Protein AF-A0A9X2DQL3-F1 (afdb_monomer_lite)

Sequence (162 aa):
MARKIEQIDKRVPDQVEVNAEALKMLTERIAENERSITVLIEIVEELHEAGILDALKGLLKTRDKVGALAIQQLNQPGAHHMIKNGMSLLQTASQIEPEHLTRIMNGMTKGLQAMAENNSNEPLSMWQMMKMMRDPHVNASLQTMLGFMQGMGQELNKRTVH

pLDDT: mean 80.14, std 14.43, range [41.72, 95.88]

Radius of gyration: 36.15 Å; chains: 1; bounding box: 72×35×117 Å

Secondary structure (DSSP, 8-state):
-PPPPP--------HHHHHHHHHHHHHHHHHHTHHHHHHHHHHHHHHHHTTHHHHHHHHHHSHHHHHHHHHHHHTSHHHHHHHHHHHHHHHHHHTS-HHHHHHHHHHHHHHHHHHHH----SPPPHHHHHHHHTSHHHHHHHHHHHHHHHHHHHHHTS----

Structure (mmCIF, N/CA/C/O backbone):
data_AF-A0A9X2DQL3-F1
#
_entry.id   AF-A0A9X2DQL3-F1
#
loop_
_atom_site.group_PDB
_atom_site.id
_atom_site.type_symbol
_atom_site.label_atom_id
_atom_site.label_alt_id
_atom_site.label_comp_id
_atom_site.label_asym_id
_atom_site.label_entity_id
_atom_site.label_seq_id
_atom_site.pdbx_PDB_ins_code
_atom_site.Cartn_x
_atom_site.Cartn_y
_atom_site.Cartn_z
_atom_site.occupancy
_atom_site.B_iso_or_equiv
_atom_site.auth_seq_id
_atom_site.auth_comp_id
_atom_site.auth_asym_id
_atom_site.auth_atom_id
_atom_site.pdbx_PDB_model_num
ATOM 1 N N . MET A 1 1 ? -42.537 -22.537 86.692 1.00 41.72 1 MET A N 1
ATOM 2 C CA . MET A 1 1 ? -43.146 -22.837 85.376 1.00 41.72 1 MET A CA 1
ATOM 3 C C . MET A 1 1 ? -42.823 -21.673 84.446 1.00 41.72 1 MET A C 1
ATOM 5 O O . MET A 1 1 ? -43.281 -20.574 84.721 1.00 41.72 1 MET A O 1
ATOM 9 N N . ALA A 1 2 ? -41.968 -21.864 83.437 1.00 44.41 2 ALA A N 1
ATOM 10 C CA . ALA A 1 2 ? -41.558 -20.805 82.505 1.00 44.41 2 ALA A CA 1
ATOM 11 C C . ALA A 1 2 ? -42.350 -20.925 81.191 1.00 44.41 2 ALA A C 1
ATOM 13 O O . ALA A 1 2 ? -42.477 -22.026 80.655 1.00 44.41 2 ALA A O 1
ATOM 14 N N . ARG A 1 3 ? -42.923 -19.814 80.705 1.00 48.59 3 ARG A N 1
ATOM 15 C CA . ARG A 1 3 ? -43.684 -19.767 79.445 1.00 48.59 3 ARG A CA 1
ATOM 16 C C . ARG A 1 3 ? -42.723 -19.811 78.255 1.00 48.59 3 ARG A C 1
ATOM 18 O O . ARG A 1 3 ? -41.656 -19.209 78.290 1.00 48.59 3 ARG A O 1
ATOM 25 N N . LYS A 1 4 ? -43.118 -20.571 77.234 1.00 54.25 4 LYS A N 1
ATOM 26 C CA . LYS A 1 4 ? -42.354 -20.857 76.018 1.00 54.25 4 LYS A CA 1
ATOM 27 C C . LYS A 1 4 ? -42.218 -19.595 75.159 1.00 54.25 4 LYS A C 1
ATOM 29 O O . LYS A 1 4 ? -43.168 -18.833 75.021 1.00 54.25 4 LYS A O 1
ATOM 34 N N . ILE A 1 5 ? -41.011 -19.413 74.640 1.00 60.69 5 ILE A N 1
ATOM 35 C CA . ILE A 1 5 ? -40.507 -18.238 73.931 1.00 60.69 5 ILE A CA 1
ATOM 36 C C . ILE A 1 5 ? -41.174 -18.128 72.555 1.00 60.69 5 ILE A C 1
ATOM 38 O O . ILE A 1 5 ? -41.475 -19.138 71.914 1.00 60.69 5 ILE A O 1
ATOM 42 N N . GLU A 1 6 ? -41.409 -16.879 72.172 1.00 55.19 6 GLU A N 1
ATOM 43 C CA . GLU A 1 6 ? -42.087 -16.387 70.980 1.00 55.19 6 GLU A CA 1
ATOM 44 C C . GLU A 1 6 ? -41.554 -17.007 69.682 1.00 55.19 6 GLU A C 1
ATOM 46 O O . GLU A 1 6 ? -40.356 -17.199 69.470 1.00 55.19 6 GLU A O 1
ATOM 51 N N . GLN A 1 7 ? -42.500 -17.350 68.818 1.00 46.00 7 GLN A N 1
ATOM 52 C CA . GLN A 1 7 ? -42.298 -17.937 67.506 1.00 46.00 7 GLN A CA 1
ATOM 53 C C . GLN A 1 7 ? -41.632 -16.889 66.600 1.00 46.00 7 GLN A C 1
ATOM 55 O O . GLN A 1 7 ? -42.263 -15.910 66.216 1.00 46.00 7 GLN A O 1
ATOM 60 N N . ILE A 1 8 ? -40.346 -17.068 66.283 1.00 58.62 8 ILE A N 1
ATOM 61 C CA . ILE A 1 8 ? -39.645 -16.212 65.318 1.00 58.62 8 ILE A CA 1
ATOM 62 C C . ILE A 1 8 ? -40.137 -16.599 63.923 1.00 58.62 8 ILE A C 1
ATOM 64 O O . ILE A 1 8 ? -39.690 -17.590 63.341 1.00 58.62 8 ILE A O 1
ATOM 68 N N . ASP A 1 9 ? -41.089 -15.821 63.419 1.00 52.22 9 ASP A N 1
ATOM 69 C CA . ASP A 1 9 ? -41.578 -15.892 62.049 1.00 52.22 9 ASP A CA 1
ATOM 70 C C . ASP A 1 9 ? -40.479 -15.372 61.115 1.00 52.22 9 ASP A C 1
ATOM 72 O O . ASP A 1 9 ? -40.272 -14.169 60.930 1.00 52.22 9 ASP A O 1
ATOM 76 N N . LYS A 1 10 ? -39.666 -16.301 60.613 1.00 49.66 10 LYS A N 1
ATOM 77 C CA . LYS A 1 10 ? -38.586 -16.007 59.678 1.00 49.66 10 LYS A CA 1
ATOM 78 C C . LYS A 1 10 ? -39.233 -15.726 58.321 1.00 49.66 10 LYS A C 1
ATOM 80 O O . LYS A 1 10 ? -39.349 -16.628 57.495 1.00 49.66 10 LYS A O 1
ATOM 85 N N . ARG A 1 11 ? -39.674 -14.481 58.106 1.00 54.59 11 ARG A N 1
ATOM 86 C CA . ARG A 1 11 ? -40.123 -14.007 56.791 1.00 54.59 11 ARG A CA 1
ATOM 87 C C . ARG A 1 11 ? -38.982 -14.208 55.798 1.00 54.59 11 ARG A C 1
ATOM 89 O O . ARG A 1 11 ? -37.972 -13.512 55.848 1.00 54.59 11 ARG A O 1
ATOM 96 N N . VAL A 1 12 ? -39.125 -15.212 54.942 1.00 54.72 12 VAL A N 1
ATOM 97 C CA . VAL A 1 12 ? -38.319 -15.356 53.733 1.00 54.72 12 VAL A CA 1
ATOM 98 C C . VAL A 1 12 ? -38.795 -14.232 52.813 1.00 54.72 12 VAL A C 1
ATOM 100 O O . VAL A 1 12 ? -39.984 -14.236 52.490 1.00 54.72 12 VAL A O 1
ATOM 103 N N . PRO A 1 13 ? -37.953 -13.241 52.466 1.00 56.31 13 PRO A N 1
ATOM 104 C CA . PRO A 1 13 ? -38.391 -12.150 51.608 1.00 56.31 13 PRO A CA 1
ATOM 105 C C . PRO A 1 13 ? -38.876 -12.741 50.285 1.00 56.31 13 PRO A C 1
ATOM 107 O O . PRO A 1 13 ? -38.193 -13.562 49.665 1.00 56.31 13 PRO A O 1
ATOM 110 N N . ASP A 1 14 ? -40.096 -12.372 49.909 1.00 61.19 14 ASP A N 1
ATOM 111 C CA . ASP A 1 14 ? -40.698 -12.768 48.644 1.00 61.19 14 ASP A CA 1
ATOM 112 C C . ASP A 1 14 ? -39.809 -12.230 47.509 1.00 61.19 14 ASP A C 1
ATOM 114 O O . ASP A 1 14 ? -39.245 -11.138 47.620 1.00 61.19 14 ASP A O 1
ATOM 118 N N . GLN A 1 15 ? -39.635 -12.975 46.415 1.00 58.41 15 GLN A N 1
ATOM 119 C CA . GLN A 1 15 ? -38.717 -12.592 45.322 1.00 58.41 15 GLN A CA 1
ATOM 120 C C . GLN A 1 15 ? -39.047 -11.198 44.753 1.00 58.41 15 GLN A C 1
ATOM 122 O O . GLN A 1 15 ? -38.182 -10.511 44.212 1.00 58.41 15 GLN 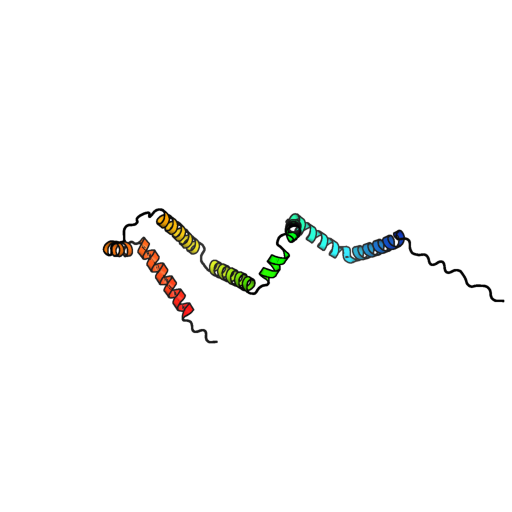A O 1
ATOM 127 N N . VAL A 1 16 ? -40.293 -10.758 44.931 1.00 61.19 16 VAL A N 1
ATOM 128 C CA . VAL A 1 16 ? -40.797 -9.428 44.585 1.00 61.19 16 VAL A CA 1
ATOM 129 C C . VAL A 1 16 ? -40.172 -8.316 45.446 1.00 61.19 16 VAL A C 1
ATOM 131 O O . VAL A 1 16 ? -39.824 -7.267 44.909 1.00 61.19 16 VAL A O 1
ATOM 134 N N . GLU A 1 17 ? -39.968 -8.540 46.747 1.00 61.12 17 GLU A N 1
ATOM 135 C CA . GLU A 1 17 ? -39.373 -7.565 47.679 1.00 61.12 17 GLU A CA 1
ATOM 136 C C . GLU A 1 17 ? -37.868 -7.390 47.426 1.00 61.12 17 GLU A C 1
ATOM 138 O O . GLU A 1 17 ? -37.378 -6.262 47.365 1.00 61.12 17 GLU A O 1
ATOM 143 N N . VAL A 1 18 ? -37.151 -8.491 47.164 1.00 62.94 18 VAL A N 1
ATOM 144 C CA . VAL A 1 18 ? -35.717 -8.462 46.808 1.00 62.94 18 VAL A CA 1
ATOM 145 C C . VAL A 1 18 ? -35.492 -7.727 45.483 1.00 62.94 18 VAL A C 1
ATOM 147 O O . VAL A 1 18 ? -34.565 -6.926 45.355 1.00 62.94 18 VAL A O 1
ATOM 150 N N . ASN A 1 19 ? -36.367 -7.956 44.500 1.00 72.06 19 ASN A N 1
ATOM 151 C CA . ASN A 1 19 ? -36.306 -7.259 43.217 1.00 72.06 19 ASN A CA 1
ATOM 152 C C . ASN A 1 19 ? -36.617 -5.763 43.362 1.00 72.06 19 ASN A C 1
ATOM 154 O O . ASN A 1 19 ? -35.975 -4.944 42.706 1.00 72.06 19 ASN A O 1
ATOM 158 N N . ALA A 1 20 ? -37.561 -5.389 44.231 1.00 74.75 20 ALA A N 1
ATOM 159 C CA . ALA A 1 20 ? -37.895 -3.990 44.486 1.00 74.75 20 ALA A CA 1
ATOM 160 C C . ALA A 1 20 ? -36.735 -3.228 45.150 1.00 74.75 20 ALA A C 1
ATOM 162 O O . ALA A 1 20 ? -36.433 -2.100 44.759 1.00 74.75 20 ALA A O 1
ATOM 163 N N . GLU A 1 21 ? -36.048 -3.850 46.109 1.00 76.50 21 GLU A N 1
ATOM 164 C CA . GLU A 1 21 ? -34.891 -3.251 46.779 1.00 76.50 21 GLU A CA 1
ATOM 165 C C . GLU A 1 21 ? -33.682 -3.128 45.836 1.00 76.50 21 GLU A C 1
ATOM 167 O O . GLU A 1 21 ? -33.049 -2.072 45.770 1.00 76.50 21 GLU A O 1
ATOM 172 N N . ALA A 1 22 ? -33.423 -4.152 45.015 1.00 78.00 22 ALA A N 1
ATOM 173 C CA . ALA A 1 22 ? -32.375 -4.113 43.995 1.00 78.00 22 ALA A CA 1
ATOM 174 C C . ALA A 1 22 ? -32.622 -3.019 42.941 1.00 78.00 22 ALA A C 1
ATOM 176 O O . ALA A 1 22 ? -31.698 -2.287 42.579 1.00 78.00 22 ALA A O 1
ATOM 177 N N . LEU A 1 23 ? -33.869 -2.868 42.479 1.00 79.19 23 LEU A N 1
ATOM 178 C CA . LEU A 1 23 ? -34.257 -1.795 41.559 1.00 79.19 23 LEU A CA 1
ATOM 179 C C . LEU A 1 23 ? -34.072 -0.419 42.197 1.00 79.19 23 LEU A C 1
ATOM 181 O O . LEU A 1 23 ? -33.560 0.491 41.544 1.00 79.19 23 LEU A O 1
ATOM 185 N N . LYS A 1 24 ? -34.433 -0.265 43.474 1.00 84.25 24 LYS A N 1
ATOM 186 C CA . LYS A 1 24 ? -34.253 0.994 44.199 1.00 84.25 24 LYS A CA 1
ATOM 187 C C . LYS A 1 24 ? -32.774 1.371 44.317 1.00 84.25 24 LYS A C 1
ATOM 189 O O . LYS A 1 24 ? -32.410 2.486 43.955 1.00 84.25 24 LYS A O 1
ATOM 194 N N . MET A 1 25 ? -31.918 0.426 44.706 1.00 81.44 25 MET A N 1
ATOM 195 C CA . MET A 1 25 ? -30.467 0.639 44.774 1.00 81.44 25 MET A CA 1
ATOM 196 C C . MET A 1 25 ? -29.846 0.974 43.410 1.00 81.44 25 MET A C 1
ATOM 198 O O . MET A 1 25 ? -28.958 1.822 43.326 1.00 81.44 25 MET A O 1
ATOM 202 N N . LEU A 1 26 ? -30.290 0.315 42.335 1.00 82.25 26 LEU A N 1
ATOM 203 C CA . LEU A 1 26 ? -29.867 0.640 40.969 1.00 82.25 26 LEU A CA 1
ATOM 204 C C . LEU A 1 26 ? -30.289 2.058 40.584 1.00 82.25 26 LEU A C 1
ATOM 206 O O . LEU A 1 26 ? -29.479 2.805 40.045 1.00 82.25 26 LEU A O 1
ATOM 210 N N . THR A 1 27 ? -31.525 2.439 40.902 1.00 83.44 27 THR A N 1
ATOM 211 C CA . THR A 1 27 ? -32.065 3.769 40.592 1.00 83.44 27 THR A CA 1
ATOM 212 C C . THR A 1 27 ? -31.303 4.865 41.334 1.00 83.44 27 THR A C 1
ATOM 214 O O . THR A 1 27 ? -30.941 5.867 40.725 1.00 83.44 27 THR A O 1
ATOM 217 N N . GLU A 1 28 ? -30.990 4.659 42.617 1.00 85.44 28 GLU A N 1
ATOM 218 C CA . GLU A 1 28 ? -30.172 5.583 43.415 1.00 85.44 28 GLU A CA 1
ATOM 219 C C . GLU A 1 28 ? -28.761 5.730 42.827 1.00 85.44 28 GLU A C 1
ATOM 221 O O . GLU A 1 28 ? -28.316 6.847 42.571 1.00 85.44 28 GLU A O 1
ATOM 226 N N . ARG A 1 29 ? -28.090 4.619 42.497 1.00 81.12 29 ARG A N 1
ATOM 227 C CA . ARG A 1 29 ? -26.753 4.661 41.875 1.00 81.12 29 ARG A CA 1
ATOM 228 C C . ARG A 1 29 ? -26.751 5.327 40.503 1.00 81.12 29 ARG A C 1
ATOM 230 O O . ARG A 1 29 ? -25.774 5.994 40.164 1.00 81.12 29 ARG A O 1
ATOM 237 N N . ILE A 1 30 ? -27.810 5.138 39.715 1.00 85.00 30 ILE A N 1
ATOM 238 C CA . ILE A 1 30 ? -27.957 5.790 38.411 1.00 85.00 30 ILE A CA 1
ATOM 239 C C . ILE A 1 30 ? -28.171 7.292 38.592 1.00 85.00 30 ILE A C 1
ATOM 241 O O . ILE A 1 30 ? -27.518 8.079 37.915 1.00 85.00 30 ILE A O 1
ATOM 245 N N . ALA A 1 31 ? -29.026 7.690 39.535 1.00 84.25 31 ALA A N 1
ATOM 246 C CA . ALA A 1 31 ? -29.293 9.093 39.834 1.00 84.25 31 ALA A CA 1
ATOM 247 C C . ALA A 1 31 ? -28.046 9.827 40.359 1.00 84.25 31 ALA A C 1
ATOM 249 O O . ALA A 1 31 ? -27.794 10.966 39.975 1.00 84.25 31 ALA A O 1
ATOM 250 N N . GLU A 1 32 ? -27.231 9.171 41.188 1.00 89.44 32 GLU A N 1
ATOM 251 C CA . GLU A 1 32 ? -25.967 9.730 41.690 1.00 89.44 32 GLU A CA 1
ATOM 252 C C . GLU A 1 32 ? -24.900 9.894 40.596 1.00 89.44 32 GLU A C 1
ATOM 254 O O . GLU A 1 32 ? -24.043 10.771 40.698 1.00 89.44 32 GLU A O 1
ATOM 259 N N . ASN A 1 33 ? -24.947 9.070 39.545 1.00 87.31 33 ASN A N 1
ATOM 260 C CA . ASN A 1 33 ? -23.951 9.038 38.468 1.00 87.31 33 ASN A CA 1
ATOM 261 C C . ASN A 1 33 ? -24.541 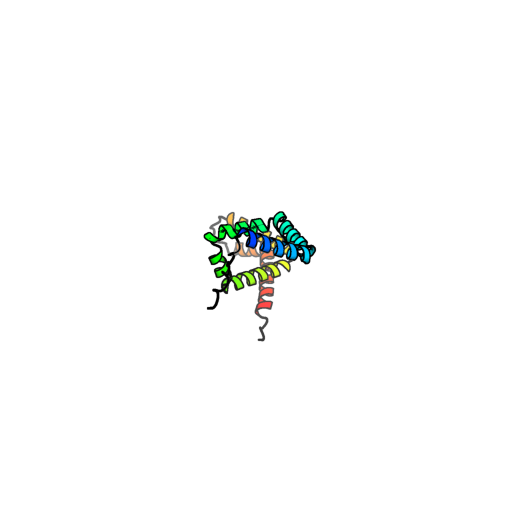9.437 37.109 1.00 87.31 33 ASN A C 1
ATOM 263 O O . ASN A 1 33 ? -24.012 9.039 36.070 1.00 87.31 33 ASN A O 1
ATOM 267 N N . GLU A 1 34 ? -25.617 10.227 37.124 1.00 86.12 34 GLU A N 1
ATOM 268 C CA . GLU A 1 34 ? -26.438 10.565 35.957 1.00 86.12 34 GLU A CA 1
ATOM 269 C C . GLU A 1 34 ? -25.583 11.009 34.765 1.00 86.12 34 GLU A C 1
ATOM 271 O O . GLU A 1 34 ? -25.583 10.330 33.742 1.00 86.12 34 GLU A O 1
ATOM 276 N N . ARG A 1 35 ? -24.724 12.024 34.926 1.00 83.56 35 ARG A N 1
ATOM 277 C CA . ARG A 1 35 ? -23.802 12.459 33.858 1.00 83.56 35 ARG A CA 1
ATOM 278 C C . ARG A 1 35 ? -22.915 11.352 33.294 1.00 83.56 35 ARG A C 1
ATOM 280 O O . ARG A 1 35 ? -22.760 11.257 32.083 1.00 83.56 35 ARG A O 1
ATOM 287 N N . SER A 1 36 ? -22.282 10.550 34.147 1.00 88.12 36 SER A N 1
ATOM 288 C CA . SER A 1 36 ? -21.350 9.511 33.691 1.00 88.12 36 SER A CA 1
ATOM 289 C C . SER A 1 36 ? -22.070 8.395 32.940 1.00 88.12 36 SER A C 1
ATOM 291 O O . SER A 1 36 ? -21.517 7.838 31.994 1.00 88.12 36 SER A O 1
ATOM 293 N N . ILE A 1 37 ? -23.303 8.085 33.339 1.00 89.38 37 ILE A N 1
ATOM 294 C CA . ILE A 1 37 ? -24.140 7.092 32.667 1.00 89.38 37 ILE A CA 1
ATOM 295 C C . ILE A 1 37 ? -24.670 7.644 31.348 1.00 89.38 37 ILE A C 1
ATOM 297 O O . ILE A 1 37 ? -24.612 6.928 30.354 1.00 89.38 37 ILE A O 1
ATOM 301 N N . THR A 1 38 ? -25.099 8.906 31.311 1.00 88.56 38 THR A N 1
ATOM 302 C CA . THR A 1 38 ? -25.513 9.578 30.073 1.00 88.56 38 THR A CA 1
ATOM 303 C C . THR A 1 38 ? -24.386 9.564 29.045 1.00 88.56 38 THR A C 1
ATOM 305 O O . THR A 1 38 ? -24.589 9.077 27.941 1.00 88.56 38 THR A O 1
ATOM 308 N N . VAL A 1 39 ? -23.166 9.955 29.430 1.00 92.06 39 VAL A N 1
ATOM 309 C CA . VAL A 1 39 ? -21.997 9.914 28.531 1.00 92.06 39 VAL A CA 1
ATOM 310 C C . VAL A 1 39 ? -21.689 8.491 28.056 1.00 92.06 39 VAL A C 1
ATOM 312 O O . VAL A 1 39 ? -21.351 8.281 26.896 1.00 92.06 39 VAL A O 1
ATOM 315 N N . LEU A 1 40 ? -21.804 7.484 28.926 1.00 91.25 40 LEU A N 1
ATOM 316 C CA . LEU A 1 40 ? -21.614 6.090 28.513 1.00 91.25 40 LEU A CA 1
ATOM 317 C C . LEU A 1 40 ? -22.679 5.634 27.512 1.00 91.25 40 LEU A C 1
ATOM 319 O O . LEU A 1 40 ? -22.344 4.905 26.581 1.00 91.25 40 LEU A O 1
ATOM 323 N N . ILE A 1 41 ? -23.934 6.047 27.695 1.00 91.06 41 ILE A N 1
ATOM 324 C CA . ILE A 1 41 ? -25.024 5.754 26.760 1.00 91.06 41 ILE A CA 1
ATOM 325 C C . ILE A 1 41 ? -24.763 6.446 25.421 1.00 91.06 41 ILE A C 1
ATOM 327 O O . ILE A 1 41 ? -24.823 5.770 24.402 1.00 91.06 41 ILE A O 1
ATOM 331 N N . GLU A 1 42 ? -24.380 7.725 25.423 1.00 91.75 42 GLU A N 1
ATOM 332 C CA . GLU A 1 42 ? -24.023 8.478 24.211 1.00 91.75 42 GLU A CA 1
ATOM 333 C C . GLU A 1 42 ? -22.878 7.802 23.445 1.00 91.75 42 GLU A C 1
ATOM 335 O O . GLU A 1 42 ? -22.986 7.575 22.245 1.00 91.75 42 GLU A O 1
ATOM 340 N N . ILE A 1 43 ? -21.813 7.372 24.133 1.00 93.31 43 ILE A N 1
ATOM 341 C CA . ILE A 1 43 ? -20.715 6.621 23.501 1.00 93.31 43 ILE A CA 1
ATOM 342 C C . ILE A 1 43 ? -21.231 5.312 22.893 1.00 93.31 43 ILE A C 1
ATOM 344 O O . ILE A 1 43 ? -20.845 4.941 21.786 1.00 93.31 43 ILE A O 1
ATOM 348 N N . VAL A 1 44 ? -22.085 4.574 23.607 1.00 93.62 44 VAL A N 1
ATOM 349 C CA . VAL A 1 44 ? -22.665 3.324 23.093 1.00 93.62 44 VAL A CA 1
ATOM 350 C C . VAL A 1 44 ? -23.552 3.592 21.874 1.00 93.62 44 VAL A C 1
ATOM 352 O O . VAL A 1 44 ? -23.506 2.805 20.928 1.00 93.62 44 VAL A O 1
ATOM 355 N N . GLU A 1 45 ? -24.307 4.689 21.861 1.00 91.19 45 GLU A N 1
ATOM 356 C CA . GLU A 1 45 ? -25.118 5.122 20.720 1.00 91.19 45 GLU A CA 1
ATOM 357 C C . GLU A 1 45 ? -24.248 5.514 19.525 1.00 91.19 45 GLU A C 1
ATOM 359 O O . GLU A 1 45 ? -24.448 4.967 18.444 1.00 91.19 45 GLU A O 1
ATOM 364 N N . GLU A 1 46 ? -23.218 6.341 19.711 1.00 93.31 46 GLU A N 1
ATOM 365 C CA . GLU A 1 46 ? -22.281 6.706 18.640 1.00 93.31 46 GLU A CA 1
ATOM 366 C C . GLU A 1 46 ? -21.597 5.467 18.043 1.00 93.31 46 GLU A C 1
ATOM 368 O O . GLU A 1 46 ? -21.483 5.319 16.824 1.00 93.31 46 GLU A O 1
ATOM 373 N N . LEU A 1 47 ? -21.176 4.523 18.892 1.00 92.25 47 LEU A N 1
ATOM 374 C CA . LEU A 1 47 ? -20.601 3.253 18.444 1.00 92.25 47 LEU A CA 1
ATOM 375 C C . LEU A 1 47 ? -21.630 2.370 17.721 1.00 92.25 47 LEU A C 1
ATOM 377 O O . LEU A 1 47 ? -21.253 1.572 16.852 1.00 92.25 47 LEU A O 1
ATOM 381 N N . HIS A 1 48 ? -22.911 2.464 18.079 1.00 91.00 48 HIS A N 1
ATOM 382 C CA . HIS A 1 48 ? -23.983 1.767 17.378 1.00 91.00 48 HIS A CA 1
ATOM 383 C C . HIS A 1 48 ? -24.238 2.384 16.002 1.00 91.00 48 HIS A C 1
ATOM 385 O O . HIS A 1 48 ? -24.226 1.652 15.012 1.00 91.00 48 HIS A O 1
ATOM 391 N N . GLU A 1 49 ? -24.396 3.707 15.926 1.00 91.31 49 GLU A N 1
ATOM 392 C CA . GLU A 1 49 ? -24.629 4.454 14.684 1.00 91.31 49 GLU A CA 1
ATOM 393 C C . GLU A 1 49 ? -23.461 4.320 13.703 1.00 91.31 49 GLU A C 1
ATOM 395 O O . GLU A 1 49 ? -23.667 4.140 12.502 1.00 91.31 49 GLU A O 1
ATOM 400 N N . ALA A 1 50 ? -22.227 4.305 14.212 1.00 89.31 50 ALA A N 1
ATOM 401 C CA . ALA A 1 50 ? -21.029 4.041 13.418 1.00 89.31 50 ALA A CA 1
ATOM 402 C C . ALA A 1 50 ? -20.927 2.579 12.925 1.00 89.31 50 ALA A C 1
ATOM 404 O O . ALA A 1 50 ? -19.963 2.219 12.246 1.00 89.31 50 ALA A O 1
ATOM 405 N N . GLY A 1 51 ? -21.877 1.707 13.286 1.00 85.38 51 GLY A N 1
ATOM 406 C CA . GLY A 1 51 ? -21.897 0.292 12.909 1.00 85.38 51 GLY A CA 1
ATOM 407 C C . GLY A 1 51 ? -20.828 -0.554 13.608 1.00 85.38 51 GLY A C 1
ATOM 408 O O . GLY A 1 51 ? -20.648 -1.727 13.272 1.00 85.38 51 GLY A O 1
ATOM 409 N N . ILE A 1 52 ? -20.119 0.003 14.596 1.00 91.25 52 ILE A N 1
ATOM 410 C CA . ILE A 1 52 ? -19.027 -0.672 15.309 1.00 91.25 52 ILE A CA 1
ATOM 411 C C . ILE A 1 52 ? -19.589 -1.790 16.186 1.00 91.25 52 ILE A C 1
ATOM 413 O O . ILE A 1 52 ? -19.058 -2.903 16.178 1.00 91.25 52 ILE A O 1
ATOM 417 N N . LEU A 1 53 ? -20.688 -1.537 16.904 1.00 88.44 53 LEU A N 1
ATOM 418 C CA . LEU A 1 53 ? -21.328 -2.573 17.722 1.00 88.44 53 LEU A CA 1
ATOM 419 C C . LEU A 1 53 ? -21.860 -3.732 16.873 1.00 88.44 53 LEU A C 1
ATOM 421 O O . LEU A 1 53 ? -21.742 -4.888 17.282 1.00 88.44 53 LEU A O 1
ATOM 425 N N . ASP A 1 54 ? -22.384 -3.454 15.680 1.00 82.81 54 ASP A N 1
ATOM 426 C CA . ASP A 1 54 ? -22.864 -4.486 14.759 1.00 82.81 54 ASP A CA 1
ATOM 427 C C . ASP A 1 54 ? -21.720 -5.269 14.117 1.00 82.81 54 ASP A C 1
ATOM 429 O O . ASP A 1 54 ? -21.802 -6.496 14.013 1.00 82.81 54 ASP A O 1
ATOM 433 N N . ALA A 1 55 ? -20.619 -4.600 13.770 1.00 82.44 55 ALA A N 1
ATOM 434 C CA . ALA A 1 55 ? -19.398 -5.253 13.313 1.00 82.44 55 ALA A CA 1
ATOM 435 C C . ALA A 1 55 ? -18.823 -6.178 14.397 1.00 82.44 55 ALA A C 1
ATOM 437 O O . ALA A 1 55 ? -18.538 -7.349 14.128 1.00 82.44 55 ALA A O 1
ATOM 438 N N . LEU A 1 56 ? -18.731 -5.697 15.643 1.00 82.94 56 LEU A N 1
ATOM 439 C CA . LEU A 1 56 ? -18.322 -6.506 16.791 1.00 82.94 56 LEU A CA 1
ATOM 440 C C . LEU A 1 56 ? -19.285 -7.676 16.997 1.00 82.94 56 LEU A C 1
ATOM 442 O O . LEU A 1 56 ? -18.847 -8.815 17.100 1.00 82.94 56 LEU A O 1
ATOM 446 N N . LYS A 1 57 ? -20.598 -7.448 16.979 1.00 79.94 57 LYS A N 1
ATOM 447 C CA . LYS A 1 57 ? -21.616 -8.503 17.099 1.00 79.94 57 LYS A CA 1
ATOM 448 C C . LYS A 1 57 ? -21.526 -9.533 15.971 1.00 79.94 57 LYS A C 1
ATOM 450 O O . LYS A 1 57 ? -21.690 -10.723 16.234 1.00 79.94 57 LYS A O 1
ATOM 455 N N . GLY A 1 58 ? -21.240 -9.113 14.742 1.00 80.75 58 GLY A N 1
ATOM 456 C CA . GLY A 1 58 ? -21.024 -9.983 13.584 1.00 80.75 58 GLY A CA 1
ATOM 457 C C . GLY A 1 58 ? -19.767 -10.840 13.728 1.00 80.75 58 GLY A C 1
ATOM 458 O O . GLY A 1 58 ? -19.834 -12.065 13.594 1.00 80.75 58 GLY A O 1
ATOM 459 N N . LEU A 1 59 ? -18.644 -10.228 14.113 1.00 74.69 59 LEU A N 1
ATOM 460 C CA . LEU A 1 59 ? -17.398 -10.926 14.450 1.00 74.69 59 LEU A CA 1
ATOM 461 C C . LEU A 1 59 ? -17.643 -11.970 15.550 1.00 74.69 59 LEU A C 1
ATOM 463 O O . LEU A 1 59 ? -17.248 -13.132 15.450 1.00 74.69 59 LEU A O 1
ATOM 467 N N . LEU A 1 60 ? -18.386 -11.560 16.574 1.00 70.56 60 LEU A N 1
ATOM 468 C CA . LEU A 1 60 ? -18.742 -12.361 17.729 1.00 70.56 60 LEU A CA 1
ATOM 469 C C . LEU A 1 60 ? -19.799 -13.449 17.428 1.00 70.56 60 LEU A C 1
ATOM 471 O O . LEU A 1 60 ? -19.874 -14.441 18.145 1.00 70.56 60 LEU A O 1
ATOM 475 N N . LYS A 1 61 ? -20.614 -13.329 16.385 1.00 70.38 61 LYS A N 1
ATOM 476 C CA . LYS A 1 61 ? -21.456 -14.443 15.910 1.00 70.38 61 LYS A CA 1
ATOM 477 C C . LYS A 1 61 ? -20.665 -15.450 15.077 1.00 70.38 61 LYS A C 1
ATOM 479 O O . LYS A 1 61 ? -21.065 -16.599 14.955 1.00 70.38 61 LYS A O 1
ATOM 484 N N . THR A 1 62 ? -19.530 -15.029 14.529 1.00 64.88 62 THR A N 1
ATOM 485 C CA . THR A 1 62 ? -18.680 -15.851 13.654 1.00 64.88 62 THR A CA 1
ATOM 486 C C . THR A 1 62 ? -17.607 -16.628 14.442 1.00 64.88 62 THR A C 1
ATOM 488 O O . THR A 1 62 ? -16.862 -17.429 13.872 1.00 64.88 62 THR A O 1
ATOM 491 N N . ARG A 1 63 ? -17.552 -16.449 15.776 1.00 58.47 63 ARG A N 1
ATOM 492 C CA . ARG A 1 63 ? -16.615 -17.126 16.700 1.00 58.47 63 ARG A CA 1
ATOM 493 C C . ARG A 1 63 ? -16.590 -18.638 16.521 1.00 58.47 63 ARG A C 1
ATOM 495 O O . ARG A 1 63 ? -15.500 -19.204 16.505 1.00 58.47 63 ARG A O 1
ATOM 502 N N . ASP A 1 64 ? -17.761 -19.244 16.330 1.00 60.09 64 ASP A N 1
ATOM 503 C CA . ASP A 1 64 ? -17.952 -20.698 16.284 1.00 60.09 64 ASP A CA 1
ATOM 504 C C . ASP A 1 64 ? -17.267 -21.366 15.084 1.00 60.09 64 ASP A C 1
ATOM 506 O O . ASP A 1 64 ? -17.191 -22.591 15.024 1.00 60.09 64 ASP A O 1
ATOM 510 N N . LYS A 1 65 ? -16.741 -20.583 14.128 1.00 57.41 65 LYS A N 1
ATOM 511 C CA . LYS A 1 65 ? -16.032 -21.121 12.961 1.00 57.41 65 LYS A CA 1
ATOM 512 C C . LYS A 1 65 ? -14.533 -20.824 12.933 1.00 57.41 65 LYS A C 1
ATOM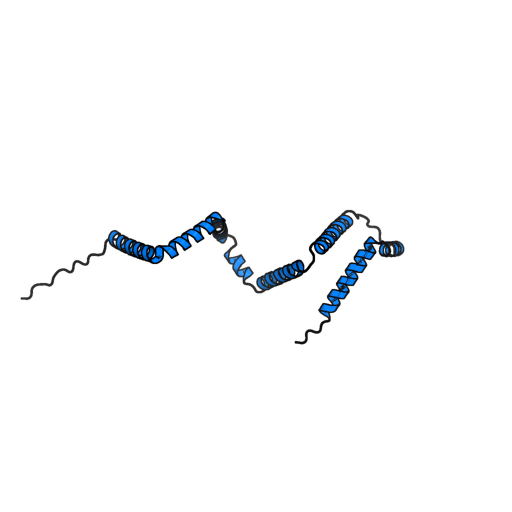 514 O O . LYS A 1 65 ? -13.806 -21.650 12.394 1.00 57.41 65 LYS A O 1
ATOM 519 N N . VAL A 1 66 ? -14.036 -19.702 13.477 1.00 55.81 66 VAL A N 1
ATOM 520 C CA . VAL A 1 66 ? -12.597 -19.357 13.318 1.00 55.81 66 VAL A CA 1
ATOM 521 C C . VAL A 1 66 ? -12.003 -18.394 14.371 1.00 55.81 66 VAL A C 1
ATOM 523 O O . VAL A 1 66 ? -10.803 -18.134 14.351 1.00 55.81 66 VAL A O 1
ATOM 526 N N . GLY A 1 67 ? -12.786 -17.836 15.302 1.00 55.94 67 GLY A N 1
ATOM 527 C CA . GLY A 1 67 ? -12.350 -16.659 16.079 1.00 55.94 67 GLY A CA 1
ATOM 528 C C . GLY A 1 67 ? -11.252 -16.926 17.118 1.00 55.94 67 GLY A C 1
ATOM 529 O O . GLY A 1 67 ? -10.256 -16.208 17.176 1.00 55.94 67 GLY A O 1
ATOM 530 N N . ALA A 1 68 ? -11.405 -17.976 17.929 1.00 56.84 68 ALA A N 1
ATOM 531 C CA . ALA A 1 68 ? -10.441 -18.284 18.990 1.00 56.84 68 ALA A CA 1
ATOM 532 C C . ALA A 1 68 ? -9.108 -18.816 18.430 1.00 56.84 68 ALA A C 1
ATOM 534 O O . ALA A 1 68 ? -8.042 -18.427 18.901 1.00 56.84 68 ALA A O 1
ATOM 535 N N . LEU A 1 69 ? -9.170 -19.637 17.376 1.00 53.06 69 LEU A N 1
ATOM 536 C CA . LEU A 1 69 ? -7.997 -20.183 16.685 1.00 53.06 69 LEU A CA 1
ATOM 537 C C . LEU A 1 69 ? -7.195 -19.092 15.963 1.00 53.06 69 LEU A C 1
ATOM 539 O O . LEU A 1 69 ? -5.972 -19.079 16.059 1.00 53.06 69 LEU A O 1
ATOM 543 N N . ALA A 1 70 ? -7.860 -18.136 15.304 1.00 58.16 70 ALA A N 1
ATOM 544 C CA . ALA A 1 70 ? -7.179 -17.032 14.629 1.00 58.16 70 ALA A CA 1
ATOM 545 C C . ALA A 1 70 ? -6.460 -16.095 15.615 1.00 58.16 70 ALA A C 1
ATOM 547 O O . ALA A 1 70 ? -5.321 -15.710 15.364 1.00 58.16 70 ALA A O 1
ATOM 548 N N . ILE A 1 71 ? -7.073 -15.774 16.761 1.00 58.19 71 ILE A N 1
ATOM 549 C CA . ILE A 1 71 ? -6.439 -14.940 17.799 1.00 58.19 71 ILE A CA 1
ATOM 550 C C . ILE A 1 71 ? -5.233 -15.656 18.421 1.00 58.19 71 ILE A C 1
ATOM 552 O O . ILE A 1 71 ? -4.192 -15.037 18.637 1.00 58.19 71 ILE A O 1
ATOM 556 N N . GLN A 1 72 ? -5.327 -16.965 18.662 1.00 59.62 72 GLN A N 1
ATOM 557 C CA . GLN A 1 72 ? -4.204 -17.745 19.186 1.00 59.62 72 GLN A CA 1
ATOM 558 C C . GLN A 1 72 ? -3.052 -17.846 18.170 1.00 59.62 72 GLN A C 1
ATOM 560 O O . GLN A 1 72 ? -1.887 -17.771 18.560 1.00 59.62 72 GLN A O 1
ATOM 565 N N . GLN A 1 73 ? -3.371 -17.931 16.873 1.00 58.16 73 GLN A N 1
ATOM 566 C CA . GLN A 1 73 ? -2.398 -17.897 15.776 1.00 58.16 73 GLN A CA 1
ATOM 567 C C . GLN A 1 73 ? -1.739 -16.514 15.633 1.00 58.16 73 GLN A C 1
ATOM 569 O O . GLN A 1 73 ? -0.542 -16.426 15.360 1.00 58.16 73 GLN A O 1
ATOM 574 N N . LEU A 1 74 ? -2.495 -15.435 15.871 1.00 61.16 74 LEU A N 1
ATOM 575 C CA . LEU A 1 74 ? -1.980 -14.063 15.900 1.00 61.16 74 LEU A CA 1
ATOM 576 C C . LEU A 1 74 ? -1.064 -13.790 17.099 1.00 61.16 74 LEU A C 1
ATOM 578 O O . LEU A 1 74 ? -0.167 -12.954 17.023 1.00 61.16 74 LEU A O 1
ATOM 582 N N . ASN A 1 75 ? -1.262 -14.515 18.197 1.00 62.03 75 ASN A N 1
ATOM 583 C CA . ASN A 1 75 ? -0.411 -14.403 19.376 1.00 62.03 75 ASN A CA 1
ATOM 584 C C . ASN A 1 75 ? 0.884 -15.228 19.258 1.00 62.03 75 ASN A C 1
ATOM 586 O O . ASN A 1 75 ? 1.723 -15.209 20.158 1.00 62.03 75 ASN A O 1
ATOM 590 N N . GLN A 1 76 ? 1.076 -15.954 18.151 1.00 72.56 76 GLN A N 1
ATOM 591 C CA . GLN A 1 76 ? 2.340 -16.627 17.883 1.00 72.56 76 GLN A CA 1
ATOM 592 C C . GLN A 1 76 ? 3.422 -15.621 17.455 1.00 72.56 76 GLN A C 1
ATOM 594 O O . GLN A 1 76 ? 3.113 -14.587 16.848 1.00 72.56 76 GLN A O 1
ATOM 599 N N . PRO A 1 77 ? 4.711 -15.922 17.699 1.00 67.50 77 PRO A N 1
ATOM 600 C CA . PRO A 1 77 ? 5.820 -15.070 17.264 1.00 67.50 77 PRO A CA 1
ATOM 601 C C . PRO A 1 77 ? 5.772 -14.744 15.763 1.00 67.50 77 PRO A C 1
ATOM 603 O O . PRO A 1 77 ? 6.074 -13.625 15.357 1.00 67.50 77 PRO A O 1
ATOM 606 N N . GLY A 1 78 ? 5.315 -15.690 14.932 1.00 70.75 78 GLY A N 1
ATOM 607 C CA . GLY A 1 78 ? 5.184 -15.500 13.484 1.00 70.75 78 GLY A CA 1
ATOM 608 C C . GLY A 1 78 ? 4.227 -14.371 13.092 1.00 70.75 78 GLY A C 1
ATOM 609 O O . GLY A 1 78 ? 4.520 -13.605 12.176 1.00 70.75 78 GLY A O 1
ATOM 610 N N . ALA A 1 79 ? 3.126 -14.202 13.819 1.00 73.12 79 ALA A N 1
ATOM 611 C CA . ALA A 1 79 ? 2.178 -13.128 13.554 1.00 73.12 79 ALA A CA 1
ATOM 612 C C . ALA A 1 79 ? 2.686 -11.764 14.037 1.00 73.12 79 ALA A C 1
ATOM 614 O O . ALA A 1 79 ? 2.500 -10.768 13.341 1.00 73.12 79 ALA A O 1
ATOM 615 N N . HIS A 1 80 ? 3.430 -11.719 15.145 1.00 76.50 80 HIS A N 1
ATOM 616 C CA . HIS A 1 80 ? 4.130 -10.504 15.570 1.00 76.50 80 HIS A CA 1
ATOM 617 C C . HIS A 1 80 ? 5.158 -10.054 14.523 1.00 76.50 80 HIS A C 1
ATOM 619 O O . HIS A 1 80 ? 5.216 -8.873 14.182 1.00 76.50 80 HIS A O 1
ATOM 625 N N . HIS A 1 81 ? 5.935 -10.990 13.965 1.00 80.81 81 HIS A N 1
ATOM 626 C CA . HIS A 1 81 ? 6.871 -10.691 12.879 1.00 80.81 81 HIS A CA 1
ATOM 627 C C . HIS A 1 81 ? 6.158 -10.220 11.614 1.00 80.81 81 HIS A C 1
ATOM 629 O O . HIS A 1 81 ? 6.609 -9.265 10.992 1.00 80.81 81 HIS A O 1
ATOM 635 N N . MET A 1 82 ? 5.033 -10.834 11.250 1.00 83.44 82 MET A N 1
ATOM 636 C CA . MET A 1 82 ? 4.254 -10.417 10.086 1.00 83.44 82 MET A CA 1
ATOM 637 C C . MET A 1 82 ? 3.692 -9.000 10.251 1.00 83.44 82 MET A C 1
ATOM 639 O O . MET A 1 82 ? 3.827 -8.189 9.338 1.00 83.44 82 MET A O 1
ATOM 643 N N . ILE A 1 83 ? 3.132 -8.677 11.421 1.00 85.25 83 ILE A N 1
ATOM 644 C CA . ILE A 1 83 ? 2.640 -7.329 11.737 1.00 85.25 83 ILE A CA 1
ATOM 645 C C . ILE A 1 83 ? 3.793 -6.327 11.695 1.00 85.25 83 ILE A C 1
ATOM 647 O O . ILE A 1 83 ? 3.688 -5.299 11.028 1.00 85.25 83 ILE A O 1
ATOM 651 N N . LYS A 1 84 ? 4.914 -6.644 12.353 1.00 85.19 84 LYS A N 1
ATOM 652 C CA . LYS A 1 84 ? 6.096 -5.778 12.384 1.00 85.19 84 LYS A CA 1
ATOM 653 C C . LYS A 1 84 ? 6.642 -5.527 10.979 1.00 85.19 84 LYS A C 1
ATOM 655 O O . LYS A 1 84 ? 6.853 -4.378 10.614 1.00 85.19 84 LYS A O 1
ATOM 660 N N . ASN A 1 85 ? 6.810 -6.577 10.178 1.00 88.62 85 ASN A N 1
ATOM 661 C CA . ASN A 1 85 ? 7.293 -6.467 8.804 1.00 88.62 85 ASN A CA 1
ATOM 662 C C . ASN A 1 85 ? 6.305 -5.685 7.928 1.00 88.62 85 ASN A C 1
ATOM 664 O O . ASN A 1 85 ? 6.728 -4.837 7.151 1.00 88.62 85 ASN A O 1
ATOM 668 N N . GLY A 1 86 ? 4.997 -5.918 8.080 1.00 90.38 86 GLY A N 1
ATOM 669 C CA . GLY A 1 86 ? 3.957 -5.168 7.376 1.00 90.38 86 GLY A CA 1
ATOM 670 C C . GLY A 1 86 ? 3.979 -3.676 7.715 1.00 90.38 86 GLY A C 1
ATOM 671 O O . GLY A 1 86 ? 3.970 -2.845 6.812 1.00 90.38 86 GLY A O 1
ATOM 672 N N . MET A 1 87 ? 4.091 -3.324 8.999 1.00 90.38 87 MET A N 1
ATOM 673 C CA . MET A 1 87 ? 4.249 -1.935 9.444 1.00 90.38 87 MET A CA 1
ATOM 674 C C . MET A 1 87 ? 5.539 -1.309 8.911 1.00 90.38 87 MET A C 1
ATOM 676 O O . MET A 1 87 ? 5.505 -0.176 8.440 1.00 90.38 87 MET A O 1
ATOM 680 N N . SER A 1 88 ? 6.659 -2.037 8.925 1.00 88.12 88 SER A N 1
ATOM 681 C CA . SER A 1 88 ? 7.912 -1.557 8.334 1.00 88.12 88 SER A CA 1
ATOM 682 C C . SER A 1 88 ? 7.779 -1.307 6.830 1.00 88.12 88 SER A C 1
ATOM 684 O O . SER A 1 88 ? 8.217 -0.265 6.358 1.00 88.12 88 SER A O 1
ATOM 686 N N . LEU A 1 89 ? 7.118 -2.197 6.080 1.00 89.50 89 LEU A N 1
ATOM 687 C CA . LEU A 1 89 ? 6.848 -1.995 4.653 1.00 89.50 89 LEU A CA 1
ATOM 688 C C . LEU A 1 89 ? 5.956 -0.774 4.408 1.00 89.50 89 LEU A C 1
ATOM 690 O O . LEU A 1 89 ? 6.243 0.007 3.505 1.00 89.50 89 LEU A O 1
ATOM 694 N N . LEU A 1 90 ? 4.911 -0.578 5.219 1.00 89.56 90 LEU A N 1
ATOM 695 C CA . LEU A 1 90 ? 4.052 0.608 5.148 1.00 89.56 90 LEU A CA 1
ATOM 696 C C . LEU A 1 90 ? 4.829 1.892 5.446 1.00 89.56 90 LEU A C 1
ATOM 698 O O . LEU A 1 90 ? 4.681 2.881 4.731 1.00 89.56 90 LEU A O 1
ATOM 702 N N . GLN A 1 91 ? 5.689 1.873 6.463 1.00 89.44 91 GLN A N 1
ATOM 703 C CA . GLN A 1 91 ? 6.543 3.003 6.809 1.00 89.44 91 GLN A CA 1
ATOM 704 C C . GLN A 1 91 ? 7.521 3.324 5.673 1.00 89.44 91 GLN A C 1
ATOM 706 O O . GLN A 1 91 ? 7.651 4.486 5.295 1.00 89.44 91 GLN A O 1
ATOM 711 N N . THR A 1 92 ? 8.164 2.319 5.078 1.00 87.75 92 THR A N 1
ATOM 712 C CA . THR A 1 92 ? 9.025 2.523 3.906 1.00 87.75 92 THR A CA 1
ATOM 713 C C . THR A 1 92 ? 8.225 3.065 2.725 1.00 87.75 92 THR A C 1
ATOM 715 O O . THR A 1 92 ? 8.647 4.037 2.110 1.00 87.75 92 THR A O 1
ATOM 718 N N . ALA A 1 93 ? 7.045 2.508 2.441 1.00 86.94 93 ALA A N 1
ATOM 719 C CA . ALA A 1 93 ? 6.179 2.990 1.368 1.00 86.94 93 ALA A CA 1
ATOM 720 C C . ALA A 1 93 ? 5.744 4.449 1.580 1.00 86.94 93 ALA A C 1
ATOM 722 O O . ALA A 1 93 ? 5.704 5.206 0.617 1.00 86.94 93 ALA A O 1
ATOM 723 N N . SER A 1 94 ? 5.493 4.869 2.827 1.00 88.38 94 SER A N 1
ATOM 724 C CA . SER A 1 94 ? 5.139 6.261 3.148 1.00 88.38 94 SER A CA 1
ATOM 725 C C . SER A 1 94 ? 6.279 7.265 2.956 1.00 88.38 94 SER A C 1
ATOM 727 O O . SER A 1 94 ? 6.018 8.457 2.847 1.00 88.38 94 SER A O 1
ATOM 729 N N . GLN A 1 95 ? 7.533 6.804 2.921 1.00 89.31 95 GLN A N 1
ATOM 730 C CA . GLN A 1 95 ? 8.703 7.657 2.681 1.00 89.31 95 GLN A CA 1
ATOM 731 C C . GLN A 1 95 ? 8.999 7.838 1.186 1.00 89.31 95 GLN A C 1
ATOM 733 O O . GLN A 1 95 ? 9.848 8.649 0.823 1.00 89.31 95 GLN A O 1
ATOM 738 N N . ILE A 1 96 ? 8.340 7.069 0.315 1.00 89.31 96 ILE A N 1
ATOM 739 C CA . ILE A 1 96 ? 8.508 7.167 -1.133 1.00 89.31 96 ILE A CA 1
ATOM 740 C C . ILE A 1 96 ? 7.527 8.214 -1.661 1.00 89.31 96 ILE A C 1
ATOM 742 O O . ILE A 1 96 ? 6.327 8.126 -1.415 1.00 89.31 96 ILE A O 1
ATOM 746 N N . GLU A 1 97 ? 8.026 9.165 -2.452 1.00 91.31 97 GLU A N 1
ATOM 747 C CA . GLU A 1 97 ? 7.175 10.132 -3.149 1.00 91.31 97 GLU A CA 1
ATOM 748 C C . GLU A 1 97 ? 6.111 9.412 -4.011 1.00 91.31 97 GLU A C 1
ATOM 750 O O . GLU A 1 97 ? 6.466 8.532 -4.815 1.00 91.31 97 GLU A O 1
ATOM 755 N N . PRO A 1 98 ? 4.814 9.776 -3.910 1.00 89.69 98 PRO A N 1
ATOM 756 C CA . PRO A 1 98 ? 3.718 9.076 -4.595 1.00 89.69 98 PRO A CA 1
ATOM 757 C C . PRO A 1 98 ? 3.909 8.937 -6.112 1.00 89.69 98 PRO A C 1
ATOM 759 O O . PRO A 1 98 ? 3.527 7.934 -6.724 1.00 89.69 98 PRO A O 1
ATOM 762 N N . GLU A 1 99 ? 4.534 9.935 -6.729 1.00 90.62 99 GLU A N 1
ATOM 763 C CA . GLU A 1 99 ? 4.816 9.993 -8.164 1.00 90.62 99 GLU A CA 1
ATOM 764 C C . GLU A 1 99 ? 5.840 8.932 -8.591 1.00 90.62 99 GLU A C 1
ATOM 766 O O . GLU A 1 99 ? 5.685 8.281 -9.631 1.00 90.62 99 GLU A O 1
ATOM 771 N N . HIS A 1 100 ? 6.873 8.715 -7.772 1.00 87.50 100 HIS A N 1
ATOM 772 C CA . HIS A 1 100 ? 7.886 7.689 -8.005 1.00 87.50 100 HIS A CA 1
ATOM 773 C C . HIS A 1 100 ? 7.302 6.291 -7.828 1.00 87.50 100 HIS A C 1
ATOM 775 O O . HIS A 1 100 ? 7.508 5.434 -8.693 1.00 87.50 100 HIS A O 1
ATOM 781 N N . LEU A 1 101 ? 6.510 6.083 -6.772 1.00 88.25 101 LEU A N 1
ATOM 782 C CA . LEU A 1 101 ? 5.817 4.817 -6.542 1.00 88.25 101 LEU A CA 1
ATOM 783 C C . LEU A 1 101 ? 4.890 4.474 -7.718 1.00 88.25 101 LEU A C 1
ATOM 785 O O . LEU A 1 101 ? 4.967 3.380 -8.276 1.00 88.25 101 LEU A O 1
ATOM 789 N N . THR A 1 102 ? 4.084 5.439 -8.167 1.00 91.25 102 THR A N 1
ATOM 790 C CA . THR A 1 102 ? 3.180 5.276 -9.316 1.00 91.25 102 THR A CA 1
ATOM 791 C C . THR A 1 102 ? 3.943 4.928 -10.593 1.00 91.25 102 THR A C 1
ATOM 793 O O . THR A 1 102 ? 3.537 4.034 -11.340 1.00 91.25 102 THR A O 1
ATOM 796 N N . ARG A 1 103 ? 5.077 5.590 -10.854 1.00 90.12 103 ARG A N 1
ATOM 797 C CA . ARG A 1 103 ? 5.912 5.305 -12.030 1.00 90.12 103 ARG A CA 1
ATOM 798 C C . ARG A 1 103 ? 6.471 3.880 -12.004 1.00 90.12 103 ARG A C 1
ATOM 800 O O . ARG A 1 103 ? 6.426 3.212 -13.037 1.00 90.12 103 ARG A O 1
ATOM 807 N N . ILE A 1 104 ? 6.958 3.413 -10.853 1.00 90.44 104 ILE A N 1
ATOM 808 C CA . ILE A 1 104 ? 7.475 2.045 -10.683 1.00 90.44 104 ILE A CA 1
ATOM 809 C C . ILE A 1 104 ? 6.354 1.024 -10.897 1.00 90.44 104 ILE A C 1
ATOM 811 O O . ILE A 1 104 ? 6.520 0.097 -11.690 1.00 90.44 104 ILE A O 1
ATOM 815 N N . MET A 1 105 ? 5.196 1.228 -10.264 1.00 91.62 105 MET A N 1
ATOM 816 C CA . MET A 1 105 ? 4.045 0.328 -10.393 1.00 91.62 105 MET A CA 1
ATOM 817 C C . MET A 1 105 ? 3.541 0.247 -11.838 1.00 91.62 105 MET A C 1
ATOM 819 O O . MET A 1 105 ? 3.329 -0.845 -12.360 1.00 91.62 105 MET A O 1
ATOM 823 N N . ASN A 1 106 ? 3.429 1.384 -12.526 1.00 93.94 106 ASN A N 1
ATOM 824 C CA . ASN A 1 106 ? 3.046 1.414 -13.937 1.00 93.94 106 ASN A CA 1
ATOM 825 C C . ASN A 1 106 ? 4.085 0.728 -14.834 1.00 93.94 106 ASN A C 1
ATOM 827 O O . ASN A 1 106 ? 3.715 0.013 -15.765 1.00 93.94 106 ASN A O 1
ATOM 831 N N . GLY A 1 107 ? 5.378 0.933 -14.562 1.00 91.56 107 GLY A N 1
ATOM 832 C CA . GLY A 1 107 ? 6.463 0.250 -15.265 1.00 91.56 107 GLY A CA 1
ATOM 833 C C . GLY A 1 107 ? 6.395 -1.268 -15.092 1.00 91.56 107 GLY A C 1
ATOM 834 O O . GLY A 1 107 ? 6.501 -1.997 -16.076 1.00 91.56 107 GLY A O 1
ATOM 835 N N . MET A 1 108 ? 6.135 -1.737 -13.870 1.00 93.62 108 MET A N 1
ATOM 836 C CA . MET A 1 108 ? 5.956 -3.156 -13.561 1.00 93.62 108 MET A CA 1
ATOM 837 C C . MET A 1 108 ? 4.753 -3.750 -14.300 1.00 93.62 108 MET A C 1
ATOM 839 O O . MET A 1 108 ? 4.898 -4.774 -14.964 1.00 93.62 108 MET A O 1
ATOM 843 N N . THR A 1 109 ? 3.595 -3.085 -14.263 1.00 94.31 109 THR A N 1
ATOM 844 C CA . THR A 1 109 ? 2.398 -3.521 -15.000 1.00 94.31 109 THR A CA 1
ATOM 845 C C . THR A 1 109 ? 2.672 -3.643 -16.497 1.00 94.31 109 THR A C 1
ATOM 847 O O . THR A 1 109 ? 2.355 -4.669 -17.096 1.00 94.31 109 THR A O 1
ATOM 850 N N . LYS A 1 110 ? 3.320 -2.639 -17.102 1.00 93.75 110 LYS A N 1
ATOM 851 C CA . LYS A 1 110 ? 3.687 -2.676 -18.526 1.00 93.75 110 LYS A CA 1
ATOM 852 C C . LYS A 1 110 ? 4.688 -3.787 -18.845 1.00 93.75 110 LYS A C 1
ATOM 854 O O . LYS A 1 110 ? 4.564 -4.427 -19.882 1.00 93.75 110 LYS A 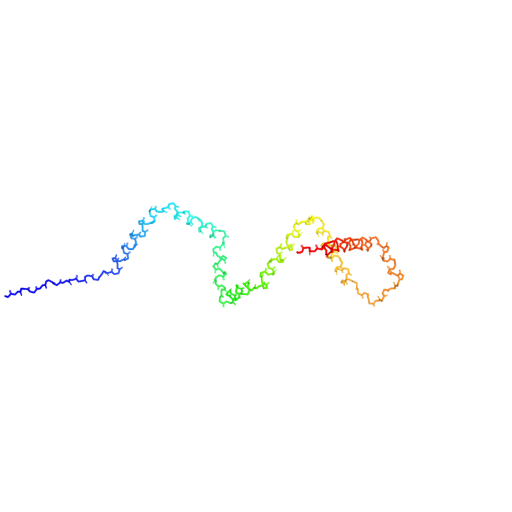O 1
ATOM 859 N N . GLY A 1 111 ? 5.658 -4.038 -17.966 1.00 90.19 111 GLY A N 1
ATOM 860 C CA . GLY A 1 111 ? 6.620 -5.130 -18.127 1.00 90.19 111 GLY A CA 1
ATOM 861 C C . GLY A 1 111 ? 5.957 -6.509 -18.089 1.00 90.19 111 GLY A C 1
ATOM 862 O O . GLY A 1 111 ? 6.259 -7.356 -18.925 1.00 90.19 111 GLY A O 1
ATOM 863 N N . LEU A 1 112 ? 5.007 -6.713 -17.170 1.00 93.88 112 LEU A N 1
ATOM 864 C CA . LEU A 1 112 ? 4.222 -7.949 -17.085 1.00 93.88 112 LEU A CA 1
ATOM 865 C C . LEU A 1 112 ? 3.341 -8.156 -18.324 1.00 93.88 112 LEU A C 1
ATOM 867 O O . LEU A 1 112 ? 3.267 -9.269 -18.838 1.00 93.88 112 LEU A O 1
ATOM 871 N N . GLN A 1 113 ? 2.717 -7.091 -18.834 1.00 92.88 113 GLN A N 1
ATOM 872 C CA . GLN A 1 113 ? 1.961 -7.137 -20.091 1.00 92.88 113 GLN A CA 1
ATOM 873 C C . GLN A 1 113 ? 2.863 -7.503 -21.274 1.00 92.88 113 GLN A C 1
ATOM 875 O O . GLN A 1 113 ? 2.561 -8.445 -21.999 1.00 92.88 113 GLN A O 1
ATOM 880 N N . ALA A 1 114 ? 4.014 -6.840 -21.413 1.00 88.00 114 ALA A N 1
ATOM 881 C CA . ALA A 1 114 ? 4.975 -7.134 -22.475 1.00 88.00 114 ALA A CA 1
ATOM 882 C C . ALA A 1 114 ? 5.511 -8.575 -22.398 1.00 88.00 114 ALA A C 1
ATOM 884 O O . ALA A 1 114 ? 5.721 -9.209 -23.428 1.00 88.00 114 ALA A O 1
ATOM 885 N N . MET A 1 115 ? 5.704 -9.114 -21.190 1.00 87.44 115 MET A N 1
ATOM 886 C CA . MET A 1 115 ? 6.070 -10.519 -20.992 1.00 87.44 115 MET A CA 1
ATOM 887 C C . MET A 1 115 ? 4.961 -11.467 -21.460 1.00 87.44 115 MET A C 1
ATOM 889 O O . MET A 1 115 ? 5.260 -12.468 -22.101 1.00 87.44 115 MET A O 1
ATOM 893 N N . ALA A 1 116 ? 3.699 -11.157 -21.159 1.00 88.19 116 ALA A N 1
ATOM 894 C CA . ALA A 1 116 ? 2.560 -11.970 -21.579 1.00 88.19 116 ALA A CA 1
ATOM 895 C C . ALA A 1 116 ? 2.314 -11.917 -23.101 1.00 88.19 116 ALA A C 1
ATOM 897 O O . ALA A 1 116 ? 1.869 -12.899 -23.691 1.00 88.19 116 ALA A O 1
ATOM 898 N N . GLU A 1 117 ? 2.605 -10.783 -23.741 1.00 86.25 117 GLU A N 1
ATOM 899 C CA . GLU A 1 117 ? 2.481 -10.599 -25.193 1.00 86.25 117 GLU A CA 1
ATOM 900 C C . GLU A 1 117 ? 3.646 -11.232 -25.971 1.00 86.25 117 GLU A C 1
ATOM 902 O O . GLU A 1 117 ? 3.489 -11.634 -27.129 1.00 86.25 117 GLU A O 1
ATOM 907 N N . ASN A 1 118 ? 4.816 -11.356 -25.340 1.00 77.75 118 ASN A N 1
ATOM 908 C CA . ASN A 1 118 ? 6.005 -11.922 -25.958 1.00 77.75 118 ASN A CA 1
ATOM 909 C C . ASN A 1 118 ? 5.960 -13.461 -25.970 1.00 77.75 118 ASN A C 1
ATOM 911 O O . ASN A 1 118 ? 6.491 -14.127 -25.087 1.00 77.75 118 ASN A O 1
ATOM 915 N N . ASN A 1 119 ? 5.360 -14.024 -27.022 1.00 68.62 119 ASN A N 1
ATOM 916 C CA . ASN A 1 119 ? 5.301 -15.472 -27.276 1.00 68.62 119 ASN A CA 1
ATOM 917 C C . ASN A 1 119 ? 6.501 -16.006 -28.087 1.00 68.62 119 ASN A C 1
ATOM 919 O O . ASN A 1 119 ? 6.463 -17.119 -28.616 1.00 68.62 119 ASN A O 1
ATOM 923 N N . SER A 1 120 ? 7.560 -15.208 -28.233 1.00 70.38 120 SER A N 1
ATOM 924 C CA . SER A 1 120 ? 8.743 -15.576 -29.011 1.00 70.38 120 SER A CA 1
ATOM 925 C C . SER A 1 120 ? 9.573 -16.600 -28.238 1.00 70.38 120 SER A C 1
ATOM 927 O O . SER A 1 120 ? 10.188 -16.266 -27.230 1.00 70.38 120 SER A O 1
ATOM 929 N N . ASN A 1 121 ? 9.637 -17.837 -28.729 1.00 69.19 121 ASN A N 1
ATOM 930 C CA . ASN A 1 121 ? 10.519 -18.876 -28.181 1.00 69.19 121 ASN A CA 1
ATOM 931 C C . ASN A 1 121 ? 11.920 -18.859 -28.830 1.00 69.19 121 ASN A C 1
ATOM 933 O O . ASN A 1 121 ? 12.703 -19.795 -28.670 1.00 69.19 121 ASN A O 1
ATOM 937 N N . GLU A 1 122 ? 12.218 -17.822 -29.619 1.00 78.00 122 GLU A N 1
ATOM 938 C CA . GLU A 1 122 ? 13.503 -17.678 -30.294 1.00 78.00 122 GLU A CA 1
ATOM 939 C C . GLU A 1 122 ? 14.585 -17.212 -29.310 1.00 78.00 122 GLU A C 1
ATOM 941 O O . GLU A 1 122 ? 14.373 -16.258 -28.554 1.00 78.00 122 GLU A O 1
ATOM 946 N N . PRO A 1 123 ? 15.763 -17.858 -29.311 1.00 76.94 123 PRO A N 1
ATOM 947 C CA . PRO A 1 123 ? 16.855 -17.462 -28.443 1.00 76.94 123 PRO A CA 1
ATOM 948 C C . PRO A 1 123 ? 17.372 -16.077 -28.834 1.00 76.94 123 PRO A C 1
ATOM 950 O O . PRO A 1 123 ? 17.622 -15.783 -30.004 1.00 76.94 123 PRO A O 1
ATOM 953 N N . LEU A 1 124 ? 17.581 -15.234 -27.826 1.00 83.44 124 LEU A N 1
ATOM 954 C CA . LEU A 1 124 ? 18.104 -13.888 -28.014 1.00 83.44 124 LEU A CA 1
ATOM 955 C C . LEU A 1 124 ? 19.546 -13.950 -28.548 1.00 83.44 124 LEU A C 1
ATOM 957 O O . LEU A 1 124 ? 20.431 -14.529 -27.915 1.00 83.44 124 LEU A O 1
ATOM 961 N N . SER A 1 125 ? 19.810 -13.334 -29.702 1.00 91.00 125 SER A N 1
ATOM 962 C CA . SER A 1 125 ? 21.170 -13.269 -30.258 1.00 91.00 125 SER A CA 1
ATOM 963 C C . SER A 1 125 ? 22.038 -12.249 -29.507 1.00 91.00 125 SER A C 1
ATOM 965 O O . SER A 1 125 ? 21.562 -11.179 -29.127 1.00 91.00 125 SER A O 1
ATOM 967 N N . MET A 1 126 ? 23.345 -12.512 -29.364 1.00 91.81 126 MET A N 1
ATOM 968 C CA . MET A 1 126 ? 24.301 -11.591 -28.716 1.00 91.81 126 MET A CA 1
ATOM 969 C C . MET A 1 126 ? 24.289 -10.182 -29.331 1.00 91.81 126 MET A C 1
ATOM 971 O O . MET A 1 126 ? 24.425 -9.182 -28.625 1.00 91.81 126 MET A O 1
ATOM 975 N N . TRP A 1 127 ? 24.078 -10.083 -30.648 1.00 93.25 127 TRP A N 1
ATOM 976 C CA . TRP A 1 127 ? 23.952 -8.792 -31.329 1.00 93.25 127 TRP A CA 1
ATOM 977 C C . TRP A 1 127 ? 22.645 -8.070 -30.971 1.00 93.25 127 TRP A C 1
ATOM 979 O O . TRP A 1 127 ? 22.650 -6.861 -30.732 1.00 93.25 127 TRP A O 1
ATOM 989 N N . GLN A 1 128 ? 21.533 -8.806 -30.876 1.00 88.44 128 GLN A N 1
ATOM 990 C CA . GLN A 1 128 ? 20.245 -8.258 -30.442 1.00 88.44 128 GLN A CA 1
ATOM 991 C C . GLN A 1 128 ? 20.318 -7.779 -28.989 1.00 88.44 128 GLN A C 1
ATOM 993 O O . GLN A 1 128 ? 19.820 -6.698 -28.691 1.00 88.44 128 GLN A O 1
ATOM 998 N N . MET A 1 129 ? 21.015 -8.508 -28.113 1.00 89.50 129 MET A N 1
ATOM 999 C CA . MET A 1 129 ? 21.240 -8.103 -26.723 1.00 89.50 129 MET A CA 1
ATOM 1000 C C . MET A 1 129 ? 22.013 -6.783 -26.629 1.00 89.50 129 MET A C 1
ATOM 1002 O O . MET A 1 129 ? 21.596 -5.868 -25.922 1.00 89.50 129 MET A O 1
ATOM 1006 N N . MET A 1 130 ? 23.097 -6.637 -27.400 1.00 91.44 130 MET A N 1
ATOM 1007 C CA . MET A 1 130 ? 23.844 -5.374 -27.485 1.00 91.44 130 MET A CA 1
ATOM 1008 C C . MET A 1 130 ? 22.983 -4.223 -28.010 1.00 91.44 130 MET A C 1
ATOM 1010 O O . MET A 1 130 ? 23.099 -3.095 -27.531 1.00 91.44 130 MET A O 1
ATOM 1014 N N . LYS A 1 131 ? 22.103 -4.493 -28.979 1.00 92.00 131 LYS A N 1
ATOM 1015 C CA . LYS A 1 131 ? 21.153 -3.500 -29.487 1.00 92.00 131 LYS A CA 1
ATOM 1016 C C . LYS A 1 131 ? 20.128 -3.107 -28.418 1.00 92.00 131 LYS A C 1
ATOM 1018 O O . LYS A 1 131 ? 19.896 -1.917 -28.235 1.00 92.00 131 LYS A O 1
ATOM 1023 N N . MET A 1 132 ? 19.578 -4.076 -27.685 1.00 90.06 132 MET A N 1
ATOM 1024 C CA . MET A 1 132 ? 18.624 -3.845 -26.597 1.00 90.06 132 MET A CA 1
ATOM 1025 C C . MET A 1 132 ? 19.246 -3.065 -25.443 1.00 90.06 132 MET A C 1
ATOM 1027 O O . MET A 1 132 ? 18.622 -2.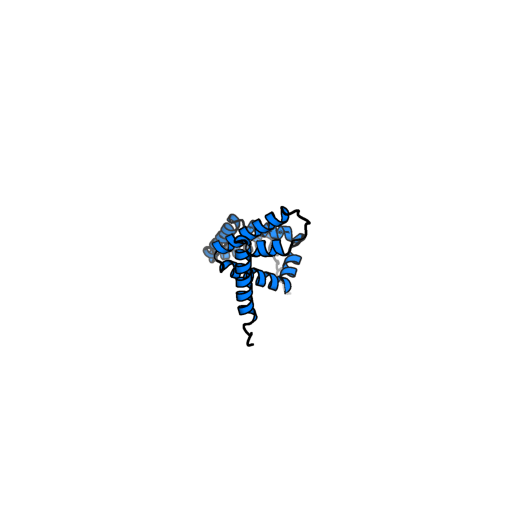145 -24.945 1.00 90.06 132 MET A O 1
ATOM 1031 N N . MET A 1 133 ? 20.489 -3.343 -25.048 1.00 90.50 133 MET A N 1
ATOM 1032 C CA . MET A 1 133 ? 21.150 -2.561 -23.991 1.00 90.50 133 MET A CA 1
ATOM 1033 C C . MET A 1 133 ? 21.348 -1.082 -24.366 1.00 90.50 133 MET A C 1
ATOM 1035 O O . MET A 1 133 ? 21.445 -0.233 -23.484 1.00 90.50 133 MET A O 1
ATOM 1039 N N . ARG A 1 134 ? 21.407 -0.761 -25.665 1.00 91.25 134 ARG A N 1
ATOM 1040 C CA . ARG A 1 134 ? 21.492 0.622 -26.166 1.00 91.25 134 ARG A CA 1
ATOM 1041 C C . ARG A 1 134 ? 20.121 1.274 -26.349 1.00 91.25 134 ARG A C 1
ATOM 1043 O O . ARG A 1 134 ? 20.072 2.476 -26.601 1.00 91.25 134 ARG A O 1
ATOM 1050 N N . ASP A 1 135 ? 19.036 0.511 -26.233 1.00 94.81 135 ASP A N 1
ATOM 1051 C CA . ASP A 1 135 ? 17.681 1.046 -26.257 1.00 94.81 135 ASP A CA 1
ATOM 1052 C C . ASP A 1 135 ? 17.468 1.980 -25.050 1.00 94.81 135 ASP A C 1
ATOM 1054 O O . ASP A 1 135 ? 17.824 1.618 -23.923 1.00 94.81 135 ASP A O 1
ATOM 1058 N N . PRO A 1 136 ? 16.913 3.189 -25.247 1.00 92.88 136 PRO A N 1
ATOM 1059 C CA . PRO A 1 136 ? 16.758 4.164 -24.171 1.00 92.88 136 PRO A CA 1
ATOM 1060 C C . PRO A 1 136 ? 15.850 3.672 -23.035 1.00 92.88 136 PRO A C 1
ATOM 1062 O O . PRO A 1 136 ? 16.086 4.034 -21.882 1.00 92.88 136 PRO A O 1
ATOM 1065 N N . HIS A 1 137 ? 14.848 2.836 -23.320 1.00 91.81 137 HIS A N 1
ATOM 1066 C CA . HIS A 1 137 ? 13.934 2.309 -22.306 1.00 91.81 137 HIS A CA 1
ATOM 1067 C C . HIS A 1 137 ? 14.599 1.213 -21.472 1.00 91.81 137 HIS A C 1
ATOM 1069 O O . HIS A 1 137 ? 14.525 1.250 -20.244 1.00 91.81 137 HIS A O 1
ATOM 1075 N N . VAL A 1 138 ? 15.313 0.287 -22.120 1.00 92.19 138 VAL A N 1
ATOM 1076 C CA . VAL A 1 138 ? 16.088 -0.757 -21.425 1.00 92.19 138 VAL A CA 1
ATOM 1077 C C . VAL A 1 138 ? 17.205 -0.130 -20.590 1.00 92.19 138 VAL A C 1
ATOM 1079 O O . VAL A 1 138 ? 17.385 -0.483 -19.425 1.00 92.19 138 VAL A O 1
ATOM 1082 N N . ASN A 1 139 ? 17.926 0.842 -21.151 1.00 93.75 139 ASN A N 1
ATOM 1083 C CA . ASN A 1 139 ? 19.000 1.546 -20.458 1.00 93.75 139 ASN A CA 1
ATOM 1084 C C . ASN A 1 139 ? 18.486 2.301 -19.218 1.00 93.75 139 ASN A C 1
ATOM 1086 O O . ASN A 1 139 ? 19.091 2.210 -18.152 1.00 93.75 139 ASN A O 1
ATOM 1090 N N . ALA A 1 140 ? 17.336 2.979 -19.307 1.00 90.75 140 ALA A N 1
ATOM 1091 C CA . ALA A 1 140 ? 16.730 3.645 -18.152 1.00 90.75 140 ALA A CA 1
ATOM 1092 C C . ALA A 1 140 ? 16.400 2.660 -17.011 1.00 90.75 140 ALA A C 1
ATOM 1094 O O . ALA A 1 140 ? 16.678 2.942 -15.839 1.00 90.75 140 ALA A O 1
ATOM 1095 N N . SER A 1 141 ? 15.858 1.481 -17.335 1.00 91.38 141 SER A N 1
ATOM 1096 C CA . SER A 1 141 ? 15.608 0.423 -16.347 1.00 91.38 141 SER A CA 1
ATOM 1097 C C . SER A 1 141 ? 16.901 -0.129 -15.741 1.00 91.38 141 SER A C 1
ATOM 1099 O O . SER A 1 141 ? 16.971 -0.306 -14.525 1.00 91.38 141 SER A O 1
ATOM 1101 N N . LEU A 1 142 ? 17.938 -0.352 -16.556 1.00 93.12 142 LEU A N 1
ATOM 1102 C CA . LEU A 1 142 ? 19.248 -0.812 -16.084 1.00 93.12 142 LEU A CA 1
ATOM 1103 C C . LEU A 1 142 ? 19.896 0.197 -15.132 1.00 93.12 142 LEU A C 1
ATOM 1105 O O . LEU A 1 142 ? 20.361 -0.192 -14.064 1.00 93.12 142 LEU A O 1
ATOM 1109 N N . GLN A 1 143 ? 19.882 1.486 -15.470 1.00 91.44 143 GLN A N 1
ATOM 1110 C CA . GLN A 1 143 ? 20.402 2.543 -14.597 1.00 91.44 143 GLN A CA 1
ATOM 1111 C C . GLN A 1 143 ? 19.652 2.599 -13.264 1.00 91.44 143 GLN A C 1
ATOM 1113 O O . GLN A 1 143 ? 20.277 2.684 -12.209 1.00 91.44 143 GLN A O 1
ATOM 1118 N N . THR A 1 144 ? 18.322 2.487 -13.302 1.00 90.56 144 THR A N 1
ATOM 1119 C CA . THR A 1 144 ? 17.490 2.454 -12.091 1.00 90.56 144 THR A CA 1
ATOM 1120 C C . THR A 1 144 ? 17.839 1.250 -11.216 1.00 90.56 144 THR A C 1
ATOM 1122 O O . THR A 1 144 ? 18.031 1.398 -10.010 1.00 90.56 144 THR A O 1
ATOM 1125 N N . MET A 1 145 ? 17.981 0.066 -11.820 1.00 92.12 145 MET A N 1
ATOM 1126 C CA . MET A 1 145 ? 18.359 -1.156 -11.110 1.00 92.12 145 MET A CA 1
ATOM 1127 C C . MET A 1 145 ? 19.760 -1.041 -10.494 1.00 92.12 145 MET A C 1
ATOM 1129 O O . MET A 1 145 ? 19.955 -1.407 -9.338 1.00 92.12 145 MET A O 1
ATOM 1133 N N . LEU A 1 146 ? 20.732 -0.501 -11.233 1.00 95.00 146 LEU A N 1
ATOM 1134 C CA . LEU A 1 146 ? 22.089 -0.266 -10.731 1.00 95.00 146 LEU A CA 1
ATOM 1135 C C . LEU A 1 146 ? 22.099 0.726 -9.563 1.00 95.00 146 LEU A C 1
ATOM 1137 O O . LEU A 1 146 ? 22.754 0.463 -8.557 1.00 95.00 146 LEU A O 1
ATOM 1141 N N . GLY A 1 147 ? 21.329 1.812 -9.656 1.00 93.50 147 GLY A N 1
ATOM 1142 C CA . GLY A 1 147 ? 21.165 2.772 -8.563 1.00 93.50 147 GLY A CA 1
ATOM 1143 C C . GLY A 1 147 ? 20.527 2.145 -7.320 1.00 93.50 147 GLY A C 1
ATOM 1144 O O . GLY A 1 147 ? 21.026 2.336 -6.211 1.00 93.50 147 GLY A O 1
ATOM 1145 N N . PHE A 1 148 ? 19.484 1.328 -7.499 1.00 91.94 148 PHE A N 1
ATOM 1146 C CA . PHE A 1 148 ? 18.874 0.555 -6.414 1.00 91.94 148 PHE A CA 1
ATOM 1147 C C . PHE A 1 148 ? 19.887 -0.387 -5.753 1.00 91.94 148 PHE A C 1
ATOM 1149 O O . PHE A 1 148 ? 20.038 -0.371 -4.531 1.00 91.94 148 PHE A O 1
ATOM 1156 N N . MET A 1 149 ? 20.626 -1.166 -6.550 1.00 95.88 149 MET A N 1
ATOM 1157 C CA . MET A 1 149 ? 21.651 -2.084 -6.047 1.00 95.88 149 MET A CA 1
ATOM 1158 C C . MET A 1 149 ? 22.753 -1.346 -5.281 1.00 95.88 149 MET A C 1
ATOM 1160 O O . MET A 1 149 ? 23.185 -1.817 -4.228 1.00 95.88 149 MET A O 1
ATOM 1164 N N . GLN A 1 150 ? 23.178 -0.177 -5.765 1.00 94.19 150 GLN A N 1
ATOM 1165 C CA . GLN A 1 150 ? 24.168 0.654 -5.086 1.00 94.19 150 GLN A CA 1
ATOM 1166 C C . GLN A 1 150 ? 23.647 1.169 -3.737 1.00 94.19 150 GLN A C 1
ATOM 1168 O O . GLN A 1 150 ? 24.354 1.050 -2.737 1.00 94.19 150 GLN A O 1
ATOM 1173 N N . GLY A 1 151 ? 22.422 1.699 -3.685 1.00 91.19 151 GLY A N 1
ATOM 1174 C CA . GLY A 1 151 ? 21.807 2.177 -2.440 1.00 91.19 151 GLY A CA 1
ATOM 1175 C C . GLY A 1 151 ? 21.590 1.053 -1.424 1.00 91.19 151 GLY A C 1
ATOM 1176 O O . GLY A 1 151 ? 21.954 1.186 -0.257 1.00 91.19 151 GLY A O 1
ATOM 1177 N N . MET A 1 152 ? 21.092 -0.097 -1.880 1.00 92.38 152 MET A N 1
ATOM 1178 C CA . MET A 1 152 ? 20.940 -1.292 -1.048 1.00 92.38 152 MET A CA 1
ATOM 1179 C C . MET A 1 152 ? 22.295 -1.767 -0.501 1.00 92.38 152 MET A C 1
ATOM 1181 O O . MET A 1 152 ? 22.423 -2.039 0.691 1.00 92.38 152 MET A O 1
ATOM 1185 N N . GLY A 1 153 ? 23.329 -1.819 -1.346 1.00 91.31 153 GLY A N 1
ATOM 1186 C CA . GLY A 1 153 ? 24.678 -2.214 -0.942 1.00 91.31 153 GLY A CA 1
ATOM 1187 C C . GLY A 1 153 ? 25.327 -1.257 0.061 1.00 91.31 153 GLY A C 1
ATOM 1188 O O . GLY A 1 153 ? 26.118 -1.703 0.891 1.00 91.31 153 GLY A O 1
ATOM 1189 N N . GLN A 1 154 ? 24.991 0.037 0.026 1.00 93.81 154 GLN A N 1
ATOM 1190 C CA . GLN A 1 154 ? 25.440 0.996 1.040 1.00 93.81 154 GLN A CA 1
ATOM 1191 C C . GLN A 1 154 ? 24.836 0.685 2.408 1.00 93.81 154 GLN A C 1
ATOM 1193 O O . GLN A 1 154 ? 25.561 0.725 3.397 1.00 93.81 154 GLN A O 1
ATOM 1198 N N . GLU A 1 155 ? 23.549 0.340 2.472 1.00 90.12 155 GLU A N 1
ATOM 1199 C CA . GLU A 1 155 ? 22.889 0.007 3.737 1.00 90.12 155 GLU A CA 1
ATOM 1200 C C . GLU A 1 155 ? 23.375 -1.334 4.299 1.00 90.12 155 GLU A C 1
ATOM 1202 O O . GLU A 1 155 ? 23.724 -1.419 5.471 1.00 90.12 155 GLU A O 1
ATOM 1207 N N . LEU A 1 156 ? 23.491 -2.362 3.454 1.00 90.62 156 LEU A N 1
ATOM 1208 C CA . LEU A 1 156 ? 23.934 -3.697 3.877 1.00 90.62 156 LEU A CA 1
ATOM 1209 C C . LEU A 1 156 ? 25.400 -3.736 4.342 1.00 90.62 156 LEU A C 1
ATOM 1211 O O . LEU A 1 156 ? 25.757 -4.574 5.165 1.00 90.62 156 LEU A O 1
ATOM 1215 N N . ASN A 1 157 ? 26.252 -2.842 3.827 1.00 90.38 157 ASN A N 1
ATOM 1216 C CA . ASN A 1 157 ? 27.660 -2.748 4.228 1.00 90.38 157 ASN A CA 1
ATOM 1217 C C . ASN A 1 157 ? 27.911 -1.791 5.401 1.00 90.38 157 ASN A C 1
ATOM 1219 O O . ASN A 1 157 ? 29.052 -1.702 5.870 1.00 90.38 157 ASN A O 1
ATOM 1223 N N . LYS A 1 158 ? 26.891 -1.080 5.905 1.00 87.06 158 LYS A N 1
ATOM 1224 C CA . LYS A 1 158 ? 27.022 -0.377 7.186 1.00 87.06 158 LYS A CA 1
ATOM 1225 C C . LYS A 1 158 ? 27.256 -1.438 8.257 1.00 87.06 158 LYS A C 1
ATOM 1227 O O . LYS A 1 158 ? 26.355 -2.195 8.599 1.00 87.06 158 LYS A O 1
ATOM 1232 N N . ARG A 1 159 ? 28.491 -1.527 8.767 1.00 65.12 159 ARG A N 1
ATOM 1233 C CA . ARG A 1 159 ? 28.822 -2.423 9.883 1.00 65.12 159 ARG A CA 1
ATOM 1234 C C . ARG A 1 159 ? 27.857 -2.130 11.029 1.00 65.12 159 ARG A C 1
ATOM 1236 O O . ARG A 1 159 ? 27.902 -1.043 11.600 1.00 65.12 159 ARG A O 1
ATOM 1243 N N . THR A 1 160 ? 27.029 -3.106 11.383 1.00 57.97 160 THR A N 1
ATOM 1244 C CA . THR A 1 160 ? 26.338 -3.132 12.670 1.00 57.97 160 THR A CA 1
ATOM 1245 C C . THR A 1 160 ? 27.412 -3.281 13.742 1.00 57.97 160 THR A C 1
ATOM 1247 O O . THR A 1 160 ? 27.865 -4.387 14.035 1.00 57.97 160 THR A O 1
ATOM 1250 N N . VAL A 1 161 ? 27.900 -2.157 14.262 1.00 48.22 161 VAL A N 1
ATOM 1251 C CA . VAL A 1 161 ? 28.636 -2.143 15.525 1.00 48.22 161 VAL A CA 1
ATOM 1252 C C . VAL A 1 161 ? 27.582 -2.404 16.596 1.00 48.22 161 VAL A C 1
ATOM 1254 O O . VAL A 1 161 ? 26.818 -1.507 16.947 1.00 48.22 161 VAL A O 1
ATOM 1257 N N . HIS A 1 162 ? 27.463 -3.667 16.998 1.00 45.56 162 HIS A N 1
ATOM 1258 C CA .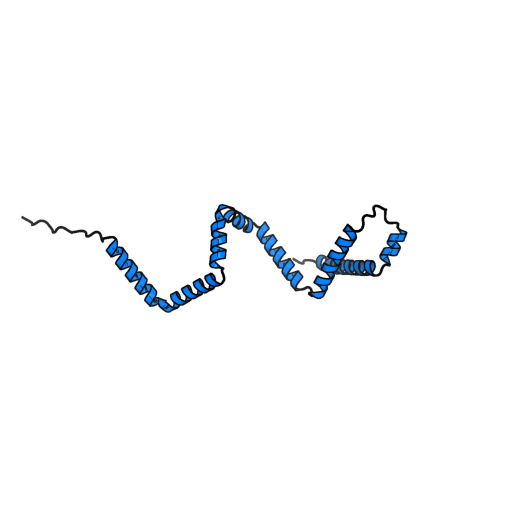 HIS A 1 162 ? 26.857 -4.034 18.271 1.00 45.56 162 HIS A CA 1
ATOM 1259 C C . HIS A 1 162 ? 27.904 -3.895 19.370 1.00 45.56 162 HIS A C 1
ATOM 1261 O O . HIS A 1 162 ? 29.068 -4.285 19.112 1.00 45.56 162 HIS A O 1
#

Organism: NCBI:txid1653776

Foldseek 3Di:
DDDDDDDPPPPPDDVVRVVVVVVVVVVVVCVVCVVVVVVVVVVVVVCVVVCVVVVVVVLVVCCVPPNVVVVVVCPDPVVVVVVVVVVVVVVVVVVDDPVVVVVVVVVVVVVVVVVVVPPDPDDQDPVNVVVQCPPPVSVVVVVVVVVVVVVVVVVVPPDPPD

InterPro domains:
  IPR012440 Helical membrane plugin domain [PF07849] (120-154)